Protein AF-A0A1F8MQR6-F1 (afdb_monomer_lite)

Structure (mmCIF, N/CA/C/O backbone):
data_AF-A0A1F8MQR6-F1
#
_entry.id   AF-A0A1F8MQR6-F1
#
loop_
_atom_site.group_PDB
_atom_site.id
_atom_site.type_symbol
_atom_site.label_atom_id
_atom_site.label_alt_id
_atom_site.label_comp_id
_atom_site.label_asym_id
_atom_site.label_entity_id
_atom_site.label_seq_id
_atom_site.pdbx_PDB_ins_code
_atom_site.Cartn_x
_atom_site.Cartn_y
_atom_site.Cartn_z
_atom_site.occupancy
_atom_site.B_iso_or_equiv
_atom_site.auth_seq_id
_atom_site.auth_comp_id
_atom_site.auth_asym_id
_atom_site.auth_atom_id
_atom_site.pdbx_PDB_model_num
ATOM 1 N N . MET A 1 1 ? -6.340 25.347 10.592 1.00 54.97 1 MET A N 1
ATOM 2 C CA . MET A 1 1 ? -7.141 24.753 9.499 1.00 54.97 1 MET A CA 1
ATOM 3 C C . MET A 1 1 ? -8.591 25.153 9.720 1.00 54.97 1 MET A C 1
ATOM 5 O O . MET A 1 1 ? -9.017 25.126 10.867 1.00 54.97 1 MET A 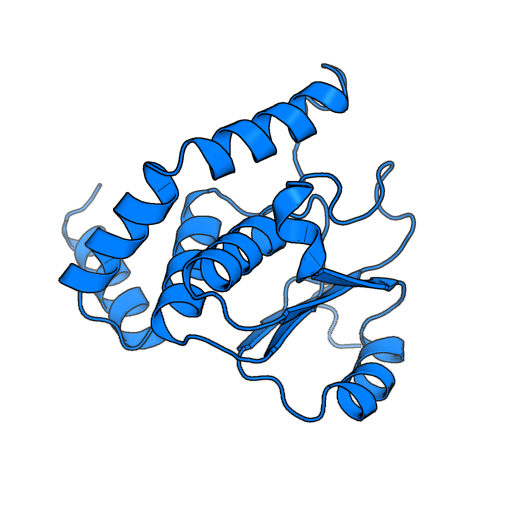O 1
ATOM 9 N N . ASP A 1 2 ? -9.314 25.590 8.688 1.00 74.88 2 ASP A N 1
ATOM 10 C CA . ASP A 1 2 ? -10.740 25.936 8.809 1.00 74.88 2 ASP A CA 1
ATOM 11 C C . ASP A 1 2 ? -11.541 24.706 9.277 1.00 74.88 2 ASP A C 1
ATOM 13 O O . ASP A 1 2 ? -11.454 23.631 8.679 1.00 74.88 2 ASP A O 1
ATOM 17 N N . ASN A 1 3 ? -12.323 24.865 10.347 1.00 75.69 3 ASN A N 1
ATOM 18 C CA . ASN A 1 3 ? -13.154 23.811 10.932 1.00 75.69 3 ASN A CA 1
ATOM 19 C C . ASN A 1 3 ? -14.158 23.237 9.906 1.00 75.69 3 ASN A C 1
ATOM 21 O O . ASN A 1 3 ? -14.515 22.059 9.955 1.00 75.69 3 ASN A O 1
ATOM 25 N N . ARG A 1 4 ? -14.572 24.035 8.908 1.00 75.12 4 ARG A N 1
ATOM 26 C CA . ARG A 1 4 ? -15.433 23.566 7.810 1.00 75.12 4 ARG A CA 1
ATOM 27 C C . ARG A 1 4 ? -14.714 22.596 6.878 1.00 75.12 4 ARG A C 1
ATOM 29 O O . ARG A 1 4 ? -15.287 21.564 6.534 1.00 75.12 4 ARG A O 1
ATOM 36 N N . LEU A 1 5 ? -13.467 22.896 6.508 1.00 75.88 5 LEU A N 1
ATOM 37 C CA . LEU A 1 5 ? -12.651 22.025 5.656 1.00 75.88 5 LEU A CA 1
ATOM 38 C C . LEU A 1 5 ? -12.354 20.696 6.351 1.00 75.88 5 LEU A C 1
ATOM 40 O O . LEU A 1 5 ? -12.473 19.642 5.733 1.00 75.88 5 LEU A O 1
ATOM 44 N N . GLN A 1 6 ? -12.042 20.735 7.648 1.00 74.44 6 GLN A N 1
ATOM 45 C CA . GLN A 1 6 ? -11.808 19.521 8.428 1.00 74.44 6 GLN A CA 1
ATOM 46 C C . GLN A 1 6 ? -13.061 18.636 8.484 1.00 74.44 6 GLN A C 1
ATOM 48 O O . GLN A 1 6 ? -12.982 17.435 8.240 1.00 74.44 6 GLN A O 1
ATOM 53 N N . LYS A 1 7 ? -14.235 19.230 8.726 1.00 80.81 7 LYS A N 1
ATOM 54 C CA . LYS A 1 7 ? -15.506 18.496 8.743 1.00 80.81 7 LYS A CA 1
ATOM 55 C C . LYS A 1 7 ? -15.850 17.893 7.376 1.00 80.81 7 LYS A C 1
ATOM 57 O O . LYS A 1 7 ? -16.310 16.754 7.318 1.00 80.81 7 LYS A O 1
ATOM 62 N N . ALA A 1 8 ? -15.610 18.630 6.290 1.00 83.81 8 ALA A N 1
ATOM 63 C CA . ALA A 1 8 ? -15.829 18.148 4.928 1.00 83.81 8 ALA A CA 1
ATOM 64 C C . ALA A 1 8 ? -14.892 16.982 4.569 1.00 83.81 8 ALA A C 1
ATOM 66 O O . ALA A 1 8 ? -15.353 15.974 4.037 1.00 83.81 8 ALA A O 1
ATOM 67 N N . ALA A 1 9 ? -13.607 17.077 4.925 1.00 79.50 9 ALA A N 1
ATOM 68 C CA . ALA A 1 9 ? -12.633 16.010 4.706 1.00 79.50 9 ALA A CA 1
ATOM 69 C C . ALA A 1 9 ? -13.011 14.728 5.464 1.00 79.50 9 ALA A C 1
ATOM 71 O O . ALA A 1 9 ? -13.048 13.650 4.872 1.00 79.50 9 ALA A O 1
ATOM 72 N N . THR A 1 10 ? -13.380 14.841 6.745 1.00 81.44 10 THR A N 1
ATOM 73 C CA . THR A 1 10 ? -13.841 13.687 7.530 1.00 81.44 10 THR A CA 1
ATOM 74 C C . THR A 1 10 ? -15.080 13.048 6.910 1.00 81.44 10 THR A C 1
ATOM 76 O O . THR A 1 10 ? -15.133 11.826 6.788 1.00 81.44 10 THR A O 1
ATOM 79 N N . ALA A 1 11 ? -16.062 13.846 6.479 1.00 84.38 11 ALA A N 1
ATOM 80 C CA . ALA A 1 11 ? -17.275 13.332 5.843 1.00 84.38 11 ALA A CA 1
ATOM 81 C C . ALA A 1 11 ? -16.977 12.602 4.521 1.00 84.38 11 ALA A C 1
ATOM 83 O O . ALA A 1 11 ? -17.545 11.541 4.261 1.00 84.38 11 ALA A O 1
ATOM 84 N N . TYR A 1 12 ? -16.053 13.131 3.716 1.00 85.81 12 TYR A N 1
ATOM 85 C CA . TYR A 1 12 ? -15.617 12.492 2.478 1.00 85.81 12 TYR A CA 1
ATOM 86 C C . TYR A 1 12 ? -14.957 11.132 2.737 1.00 85.81 12 TYR A C 1
ATOM 88 O O . TYR A 1 12 ? -15.366 10.136 2.146 1.00 85.81 12 TYR A O 1
ATOM 96 N N . ILE A 1 13 ? -14.004 11.063 3.673 1.00 83.44 13 ILE A N 1
ATOM 97 C CA . ILE A 1 13 ? -13.309 9.810 4.012 1.00 83.44 13 ILE A CA 1
ATOM 98 C C . ILE A 1 13 ? -14.284 8.794 4.626 1.00 83.44 13 ILE A C 1
ATOM 100 O O . ILE A 1 13 ? -14.232 7.619 4.282 1.00 83.44 13 ILE A O 1
ATOM 104 N N . THR A 1 14 ? -15.216 9.246 5.472 1.00 85.69 14 THR A N 1
ATOM 105 C CA . THR A 1 14 ? -16.296 8.417 6.051 1.00 85.69 14 THR A CA 1
ATOM 106 C C . THR A 1 14 ? -17.108 7.742 4.948 1.00 85.69 14 THR A C 1
ATOM 108 O O . THR A 1 14 ? -17.316 6.530 4.981 1.00 85.69 14 THR A O 1
ATOM 111 N N . SER A 1 15 ? -17.526 8.519 3.944 1.00 88.19 15 SER A N 1
ATOM 112 C CA . SER A 1 15 ? -18.274 8.015 2.790 1.00 88.19 15 SER A CA 1
ATOM 113 C C . SER A 1 15 ? -17.446 7.031 1.957 1.00 88.19 15 SER A C 1
ATOM 115 O O . SER A 1 15 ? -17.899 5.923 1.670 1.00 88.19 15 SER A O 1
ATOM 117 N N . LEU A 1 16 ? -16.210 7.411 1.623 1.00 87.06 16 LEU A N 1
ATOM 118 C CA . LEU A 1 16 ? -15.319 6.637 0.760 1.00 87.06 16 LEU A CA 1
ATOM 119 C C . LEU A 1 16 ? -14.918 5.295 1.385 1.00 87.06 16 LEU A C 1
ATOM 121 O O . LEU A 1 16 ? -15.005 4.259 0.735 1.00 87.06 16 LEU A O 1
ATOM 125 N N . ALA A 1 17 ? -14.500 5.311 2.651 1.00 86.81 17 ALA A N 1
ATOM 126 C CA . ALA A 1 17 ? -14.053 4.122 3.370 1.00 86.81 17 ALA A CA 1
ATOM 127 C C . ALA A 1 17 ? -15.212 3.315 3.973 1.00 86.81 17 ALA A C 1
ATOM 129 O O . ALA A 1 17 ? -14.970 2.243 4.516 1.00 86.81 17 ALA A O 1
ATOM 130 N N . ARG A 1 18 ? -16.454 3.827 3.934 1.00 90.25 18 ARG A N 1
ATOM 131 C CA . ARG A 1 18 ? -17.606 3.270 4.671 1.00 90.25 18 ARG A CA 1
ATOM 132 C C . ARG A 1 18 ? -17.287 3.058 6.162 1.00 90.25 18 ARG A C 1
ATOM 134 O O . ARG A 1 18 ? -17.657 2.044 6.756 1.00 90.25 18 ARG A O 1
ATOM 141 N N . ALA A 1 19 ? -16.582 4.019 6.756 1.00 91.25 19 ALA A N 1
ATOM 142 C CA . ALA A 1 19 ? -16.097 3.994 8.136 1.00 91.25 19 ALA A CA 1
ATOM 143 C C . ALA A 1 19 ? -16.730 5.120 8.953 1.00 91.25 19 ALA A C 1
ATOM 145 O O . ALA A 1 19 ? -17.056 6.169 8.409 1.00 91.25 19 ALA A O 1
ATOM 146 N N . THR A 1 20 ? -16.870 4.940 10.263 1.00 93.44 20 THR A N 1
ATOM 147 C CA . THR A 1 20 ? -17.260 6.035 11.160 1.00 93.44 20 THR A CA 1
ATOM 148 C C . THR A 1 20 ? -16.102 7.011 11.390 1.00 93.44 20 THR A C 1
ATOM 150 O O . THR A 1 20 ? -14.934 6.669 11.219 1.00 93.44 20 THR A O 1
ATOM 153 N N . ALA A 1 21 ? -16.406 8.230 11.844 1.00 90.50 21 ALA A N 1
ATOM 154 C CA . ALA A 1 21 ? -15.371 9.201 12.208 1.00 90.50 21 ALA A CA 1
ATOM 155 C C . ALA A 1 21 ? -14.456 8.700 13.343 1.00 90.50 21 ALA A C 1
ATOM 157 O O . ALA A 1 21 ? -13.276 9.040 13.357 1.00 90.50 21 ALA A O 1
ATOM 158 N N . VAL A 1 22 ? -14.990 7.887 14.264 1.00 93.56 22 VAL A N 1
ATOM 159 C CA . VAL A 1 22 ? -14.212 7.267 15.348 1.00 93.56 22 VAL A CA 1
ATOM 160 C C . VAL A 1 22 ? -13.225 6.257 14.768 1.00 93.56 22 VAL A C 1
ATOM 162 O O . VAL A 1 22 ? -12.031 6.396 15.001 1.00 93.56 22 VAL A O 1
ATOM 165 N N . GLU A 1 23 ? -13.692 5.338 13.918 1.00 94.44 23 GLU A N 1
ATOM 166 C CA . GLU A 1 23 ? -12.822 4.364 13.236 1.00 94.44 23 GLU A CA 1
ATOM 167 C C . GLU A 1 23 ? -11.728 5.055 12.410 1.00 94.44 23 GLU A C 1
ATOM 169 O O . GLU A 1 23 ? -10.574 4.647 12.438 1.00 94.44 23 GLU A O 1
ATOM 174 N N . ILE A 1 24 ? -12.059 6.144 11.708 1.00 92.38 24 ILE A N 1
ATOM 175 C CA . ILE A 1 24 ? -11.074 6.933 10.953 1.00 92.38 24 ILE A CA 1
ATOM 176 C C . ILE A 1 24 ? -9.991 7.496 11.874 1.00 92.38 24 ILE A C 1
ATOM 178 O O . ILE A 1 24 ? -8.814 7.438 11.527 1.00 92.38 24 ILE A O 1
ATOM 182 N N . GLN A 1 25 ? -10.370 8.056 13.026 1.00 92.56 25 GLN A N 1
ATOM 183 C CA . GLN A 1 25 ? -9.398 8.594 13.977 1.00 92.56 25 GLN A CA 1
ATOM 184 C C . GLN A 1 25 ? -8.537 7.496 14.601 1.00 92.56 25 GLN A C 1
ATOM 186 O O . GLN A 1 25 ? -7.334 7.701 14.759 1.00 92.56 25 GLN A O 1
ATOM 191 N N . GLU A 1 26 ? -9.127 6.341 14.904 1.00 96.50 26 GLU A N 1
ATOM 192 C CA . GLU A 1 26 ? -8.410 5.173 15.414 1.00 96.50 26 GLU A CA 1
ATOM 193 C C . GLU A 1 26 ? -7.394 4.657 14.393 1.00 96.50 26 GLU A C 1
ATOM 195 O O . GLU A 1 26 ? -6.218 4.549 14.723 1.00 96.50 26 GLU A O 1
ATOM 200 N N . TYR A 1 27 ? -7.796 4.426 13.140 1.00 97.06 27 TYR A N 1
ATOM 201 C CA . TYR A 1 27 ? -6.892 3.949 12.087 1.00 97.06 27 TYR A CA 1
ATOM 202 C C . TYR A 1 27 ? -5.819 4.982 11.718 1.00 97.06 27 TYR A C 1
ATOM 204 O O . TYR A 1 27 ? -4.676 4.617 11.448 1.00 97.06 27 TYR A O 1
ATOM 212 N N . ALA A 1 28 ? -6.152 6.277 11.733 1.00 95.06 28 ALA A N 1
ATOM 213 C CA . ALA A 1 28 ? -5.168 7.336 11.521 1.00 95.06 28 ALA A CA 1
ATOM 214 C C . ALA A 1 28 ? -4.119 7.371 12.643 1.00 95.06 28 ALA A C 1
ATOM 216 O O . ALA A 1 28 ? -2.932 7.538 12.371 1.00 95.06 28 ALA A O 1
ATOM 217 N N . ALA A 1 29 ? -4.538 7.205 13.902 1.00 96.44 29 ALA A N 1
ATOM 218 C CA . ALA A 1 29 ? -3.611 7.088 15.024 1.00 96.44 29 ALA A CA 1
ATOM 219 C C . ALA A 1 29 ? -2.792 5.788 14.948 1.00 96.44 29 ALA A C 1
ATOM 221 O O . ALA A 1 29 ? -1.587 5.826 15.174 1.00 96.44 29 ALA A O 1
ATOM 222 N N . GLU A 1 30 ? -3.421 4.671 14.564 1.00 97.75 30 GLU A N 1
ATOM 223 C CA . GLU A 1 30 ? -2.793 3.352 14.407 1.00 97.75 30 GLU 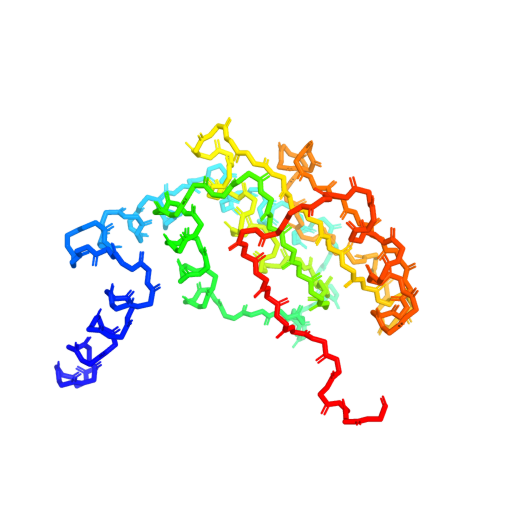A CA 1
ATOM 224 C C . GLU A 1 30 ? -1.596 3.416 13.454 1.00 97.75 30 GLU A C 1
ATOM 226 O O . GLU A 1 30 ? -0.509 2.980 13.824 1.00 97.75 30 GLU A O 1
ATOM 231 N N . VAL A 1 31 ? -1.755 4.009 12.263 1.00 96.88 31 VAL A N 1
ATOM 232 C CA . VAL A 1 31 ? -0.645 4.133 11.306 1.00 96.88 31 VAL A CA 1
ATOM 233 C C . VAL A 1 31 ? 0.386 5.174 11.736 1.00 96.88 31 VAL A C 1
ATOM 235 O O . VAL A 1 31 ? 1.576 4.880 11.670 1.00 96.88 31 VAL A O 1
ATOM 238 N N . ARG A 1 32 ? -0.046 6.338 12.242 1.00 95.06 32 ARG A N 1
ATOM 239 C CA . ARG A 1 32 ? 0.843 7.423 12.697 1.00 95.06 32 ARG A CA 1
ATOM 240 C C . ARG A 1 32 ? 1.768 6.985 13.832 1.00 95.06 32 ARG A C 1
ATOM 242 O O . ARG A 1 32 ? 2.921 7.403 13.904 1.00 95.06 32 ARG A O 1
ATOM 249 N N . ASP A 1 33 ? 1.251 6.170 14.745 1.00 97.00 33 ASP A N 1
ATOM 250 C CA . ASP A 1 33 ? 1.979 5.746 15.939 1.00 97.00 33 ASP A CA 1
ATOM 251 C C . ASP A 1 33 ? 2.722 4.407 15.709 1.00 97.00 33 ASP A C 1
ATOM 253 O O . ASP A 1 33 ? 3.438 3.920 16.593 1.00 97.00 33 ASP A O 1
ATOM 257 N N . ASN A 1 34 ? 2.624 3.823 14.504 1.00 97.69 34 ASN A N 1
ATOM 258 C CA . ASN A 1 34 ? 3.296 2.581 14.125 1.00 97.69 34 ASN A CA 1
ATOM 259 C C . ASN A 1 34 ? 4.798 2.798 13.887 1.00 97.69 34 ASN A C 1
ATOM 261 O O . ASN A 1 34 ? 5.269 2.993 12.763 1.00 97.69 34 ASN A O 1
ATOM 265 N N . ARG A 1 35 ? 5.579 2.704 14.967 1.00 97.12 35 ARG A N 1
ATOM 266 C CA . ARG A 1 35 ? 7.042 2.866 14.918 1.00 97.12 35 ARG A CA 1
ATOM 267 C C . ARG A 1 35 ? 7.717 1.899 13.954 1.00 97.12 35 ARG A C 1
ATOM 269 O O . ARG A 1 35 ? 8.531 2.332 13.156 1.00 97.12 35 ARG A O 1
ATOM 276 N N . LYS A 1 36 ? 7.332 0.617 13.959 1.00 97.94 36 LYS A N 1
ATOM 277 C CA . LYS A 1 36 ? 7.920 -0.398 13.065 1.00 97.94 36 LYS A CA 1
ATOM 278 C C . LYS A 1 36 ? 7.775 0.000 11.594 1.00 97.94 36 LYS A C 1
ATOM 280 O O . LYS A 1 36 ? 8.709 -0.171 10.814 1.00 97.94 36 LYS A O 1
ATOM 285 N N . PHE A 1 37 ? 6.611 0.532 11.228 1.00 97.38 37 PHE A N 1
ATOM 286 C CA . PHE A 1 37 ? 6.350 1.012 9.879 1.00 97.38 37 PHE A CA 1
ATOM 287 C C . PHE A 1 37 ? 7.219 2.222 9.532 1.00 97.38 37 PHE A C 1
ATOM 289 O O . PHE A 1 37 ? 7.944 2.189 8.538 1.00 97.38 37 PHE A O 1
ATOM 296 N N . HIS A 1 38 ? 7.199 3.261 10.369 1.00 94.88 38 HIS A N 1
ATOM 297 C CA . HIS A 1 38 ? 7.967 4.480 10.123 1.00 94.88 38 HIS A CA 1
ATOM 298 C C . HIS A 1 38 ? 9.482 4.245 10.130 1.00 94.88 38 HIS A C 1
ATOM 300 O O . HIS A 1 38 ? 10.171 4.751 9.245 1.00 94.88 38 HIS A O 1
ATOM 306 N N . ASP A 1 39 ? 9.990 3.431 11.054 1.00 95.12 39 ASP A N 1
ATOM 307 C CA . ASP A 1 39 ? 11.400 3.050 11.127 1.00 95.12 39 ASP A CA 1
ATOM 308 C C . ASP A 1 39 ? 11.819 2.287 9.865 1.00 95.12 39 ASP A C 1
ATOM 310 O O . ASP A 1 39 ? 12.853 2.599 9.280 1.00 95.12 39 ASP A O 1
ATOM 314 N N . GLY A 1 40 ? 10.982 1.365 9.371 1.00 95.31 40 GLY A N 1
ATOM 315 C CA . GLY A 1 40 ? 11.240 0.649 8.119 1.00 95.31 40 GLY A CA 1
ATOM 316 C C . GLY A 1 40 ? 11.300 1.573 6.897 1.00 95.31 40 GLY A C 1
ATOM 317 O O . GLY A 1 40 ? 12.168 1.412 6.039 1.00 95.31 40 GLY A O 1
ATOM 318 N N . ILE A 1 41 ? 10.420 2.578 6.823 1.00 92.38 41 ILE A N 1
ATOM 319 C CA . ILE A 1 41 ? 10.457 3.596 5.760 1.00 92.38 41 ILE A CA 1
ATOM 320 C C . ILE A 1 41 ? 11.730 4.447 5.859 1.00 92.38 41 ILE A C 1
ATOM 322 O O . ILE A 1 41 ? 12.385 4.699 4.845 1.00 92.38 41 ILE A O 1
ATOM 326 N N . ILE A 1 42 ? 12.091 4.886 7.068 1.00 91.31 42 ILE A N 1
ATOM 327 C CA . ILE A 1 42 ? 13.292 5.691 7.327 1.00 91.31 42 ILE A CA 1
ATOM 328 C C . ILE A 1 42 ? 14.555 4.901 6.979 1.00 91.31 42 ILE A C 1
ATOM 330 O O . ILE A 1 42 ? 15.428 5.431 6.297 1.00 91.31 42 ILE A O 1
ATOM 334 N N . GLU A 1 43 ? 14.634 3.629 7.365 1.00 92.62 43 GLU A N 1
ATOM 335 C CA . GLU A 1 43 ? 15.752 2.745 7.035 1.00 92.62 43 GLU A CA 1
ATOM 336 C C . GLU A 1 43 ? 15.931 2.629 5.516 1.00 92.62 43 GLU A C 1
ATOM 338 O O . GLU A 1 43 ? 17.031 2.833 4.992 1.00 92.62 43 GLU A O 1
ATOM 343 N N . LYS A 1 44 ? 14.841 2.377 4.776 1.00 91.12 44 LYS A N 1
ATOM 344 C CA . LYS A 1 44 ? 14.888 2.316 3.309 1.00 91.12 44 LYS A CA 1
ATOM 345 C C . LYS A 1 44 ? 15.317 3.635 2.696 1.00 91.12 44 LYS A C 1
ATOM 347 O O . LYS A 1 44 ? 16.175 3.636 1.813 1.00 91.12 44 LYS A O 1
ATOM 352 N N . ARG A 1 45 ? 14.783 4.748 3.188 1.00 87.12 45 ARG A N 1
ATOM 353 C CA . ARG A 1 45 ? 15.168 6.095 2.765 1.00 87.12 45 ARG A CA 1
ATOM 354 C C . ARG A 1 45 ? 16.666 6.341 2.955 1.00 87.12 45 ARG A C 1
ATOM 356 O O . ARG A 1 45 ? 17.346 6.757 2.018 1.00 87.12 45 ARG A O 1
ATOM 363 N N . ASP A 1 46 ? 17.181 6.054 4.142 1.00 86.75 46 ASP A N 1
ATOM 364 C CA . ASP A 1 46 ? 18.559 6.360 4.520 1.00 86.75 46 ASP A CA 1
ATOM 365 C C . ASP A 1 46 ? 19.561 5.429 3.809 1.00 86.75 46 ASP A C 1
ATOM 367 O O . ASP A 1 46 ? 20.654 5.867 3.439 1.00 86.75 46 ASP A O 1
ATOM 371 N N . SER A 1 47 ? 19.157 4.188 3.500 1.00 84.62 47 SER A N 1
ATOM 372 C CA . SER A 1 47 ? 19.953 3.228 2.717 1.00 84.62 47 SER A CA 1
ATOM 373 C C . SER A 1 47 ? 20.281 3.699 1.291 1.00 84.62 47 SER A C 1
ATOM 375 O O . SER A 1 47 ? 21.253 3.236 0.696 1.00 84.62 47 SER A O 1
ATOM 377 N N . GLN A 1 48 ? 19.514 4.650 0.741 1.00 74.06 48 GLN A N 1
ATOM 378 C CA . GLN A 1 48 ? 19.746 5.216 -0.596 1.00 74.06 48 GLN A CA 1
ATOM 379 C C . GLN A 1 48 ? 20.748 6.389 -0.607 1.00 74.06 48 GLN A C 1
ATOM 381 O O . GLN A 1 48 ? 21.118 6.885 -1.675 1.00 74.06 48 GLN A O 1
ATOM 386 N N . GLY A 1 49 ? 21.234 6.810 0.568 1.00 62.53 49 GLY A N 1
ATOM 387 C CA . GLY A 1 49 ? 22.214 7.882 0.743 1.00 62.53 49 GLY A CA 1
ATOM 388 C C . GLY A 1 49 ? 21.648 9.299 0.555 1.00 62.53 49 GLY A C 1
ATOM 389 O O . GLY A 1 49 ? 20.658 9.526 -0.130 1.00 62.53 49 GLY A O 1
ATOM 390 N N . ARG A 1 50 ? 22.331 10.311 1.117 1.00 54.31 50 ARG A N 1
ATOM 391 C CA . ARG A 1 50 ? 21.918 11.742 1.120 1.00 54.31 50 ARG A CA 1
ATOM 392 C C . ARG A 1 50 ? 21.744 12.397 -0.268 1.00 54.31 50 ARG A C 1
ATOM 394 O O . ARG A 1 50 ? 21.378 13.570 -0.347 1.00 54.31 50 ARG A O 1
ATOM 401 N N . ARG A 1 51 ? 22.017 11.684 -1.367 1.00 48.69 51 ARG A N 1
ATOM 402 C CA . ARG A 1 51 ? 21.965 12.199 -2.750 1.00 48.69 51 ARG A CA 1
ATOM 403 C C . ARG A 1 51 ? 20.561 12.208 -3.373 1.00 48.69 51 ARG A C 1
ATOM 405 O O . ARG A 1 51 ? 20.408 12.767 -4.451 1.00 48.69 51 ARG A O 1
ATOM 412 N N . THR A 1 52 ? 19.547 11.659 -2.706 1.00 51.75 52 THR A N 1
ATOM 413 C CA . THR A 1 52 ? 18.133 11.697 -3.137 1.00 51.75 52 THR A CA 1
ATOM 414 C C . THR A 1 52 ? 17.322 12.822 -2.480 1.00 51.75 52 THR A C 1
ATOM 416 O O . THR A 1 52 ? 16.104 12.865 -2.625 1.00 51.75 52 THR A O 1
ATOM 419 N N . SER A 1 53 ? 17.979 13.773 -1.803 1.00 43.56 53 SER A N 1
ATOM 420 C CA . SER A 1 53 ? 17.356 14.864 -1.024 1.00 43.56 53 SER A CA 1
ATOM 421 C C . SER A 1 53 ? 16.549 15.905 -1.834 1.00 43.56 53 SER A C 1
ATOM 423 O O . SER A 1 53 ? 16.300 16.993 -1.331 1.00 43.56 53 SER A O 1
ATOM 425 N N . GLY A 1 54 ? 16.157 15.621 -3.080 1.00 45.12 54 GLY A N 1
ATOM 426 C CA . GLY A 1 54 ? 15.477 16.586 -3.952 1.00 45.12 54 GLY A CA 1
ATOM 427 C C . GLY A 1 54 ? 13.975 16.368 -4.141 1.00 45.12 54 GLY A C 1
ATOM 428 O O . GLY A 1 54 ? 13.228 17.337 -4.203 1.00 45.12 54 GLY A O 1
ATOM 429 N N . CYS A 1 55 ? 13.510 15.123 -4.250 1.00 44.66 55 CYS A N 1
ATOM 430 C CA . CYS A 1 55 ? 12.092 14.812 -4.439 1.00 44.66 55 CYS A CA 1
ATOM 431 C C . CYS A 1 55 ? 11.909 13.296 -4.336 1.00 44.66 55 CYS A C 1
ATOM 433 O O . CYS A 1 55 ? 12.393 12.557 -5.194 1.00 44.66 55 CYS A O 1
ATOM 435 N N . TYR A 1 56 ? 11.238 12.813 -3.291 1.00 56.44 56 TYR A N 1
ATOM 436 C CA . TYR A 1 56 ? 10.696 11.459 -3.330 1.00 56.44 56 TYR A CA 1
ATOM 437 C C . TYR A 1 56 ? 9.460 11.512 -4.227 1.00 56.44 56 TYR A C 1
ATOM 439 O O . TYR A 1 56 ? 8.486 12.171 -3.877 1.00 56.44 56 TYR A O 1
ATOM 447 N N . TYR A 1 57 ? 9.509 10.867 -5.396 1.00 59.16 57 TYR A N 1
ATOM 448 C CA . TYR A 1 57 ? 8.316 10.689 -6.222 1.00 59.16 57 TYR A CA 1
ATOM 449 C C . TYR A 1 57 ? 7.379 9.726 -5.497 1.00 59.16 57 TYR A C 1
ATOM 451 O O . TYR A 1 57 ? 7.674 8.535 -5.360 1.00 59.16 57 TYR A O 1
ATOM 459 N N . GLY A 1 58 ? 6.294 10.262 -4.960 1.00 67.94 58 GLY A N 1
ATOM 460 C CA . GLY A 1 58 ? 5.324 9.518 -4.181 1.00 67.94 58 GLY A CA 1
ATOM 461 C C . GLY A 1 58 ? 4.266 10.443 -3.603 1.00 67.94 58 GLY A C 1
ATOM 462 O O . GLY A 1 58 ? 4.366 11.669 -3.669 1.00 67.94 58 GLY A O 1
ATOM 463 N N . ILE A 1 59 ? 3.241 9.829 -3.036 1.00 81.88 59 ILE A N 1
ATOM 464 C CA . ILE A 1 59 ? 2.133 10.541 -2.414 1.00 81.88 59 ILE A CA 1
ATOM 465 C C . ILE A 1 59 ? 2.545 11.221 -1.101 1.00 81.88 59 ILE A C 1
ATOM 467 O O . ILE A 1 59 ? 3.531 10.845 -0.461 1.00 81.88 59 ILE A O 1
ATOM 471 N N . SER A 1 60 ? 1.756 12.208 -0.667 1.00 86.12 60 SER A N 1
ATOM 472 C CA . SER A 1 60 ? 1.909 12.801 0.663 1.00 86.12 60 SER A CA 1
ATOM 473 C C . SER A 1 60 ? 1.571 11.792 1.766 1.00 86.12 60 SER A C 1
ATOM 475 O O . SER A 1 60 ? 0.781 10.869 1.562 1.00 86.12 60 SER A O 1
ATOM 477 N N . GLU A 1 61 ? 2.120 12.007 2.965 1.00 82.81 61 GLU A N 1
ATOM 478 C CA . GLU A 1 61 ? 1.802 11.200 4.155 1.00 82.81 61 GLU A CA 1
ATOM 479 C C . GLU A 1 61 ? 0.289 11.159 4.418 1.00 82.81 61 GLU A C 1
ATOM 481 O O . GLU A 1 61 ? -0.270 10.095 4.662 1.00 82.81 61 GLU A O 1
ATOM 486 N N . THR A 1 62 ? -0.402 12.287 4.241 1.00 87.38 62 THR A N 1
ATOM 487 C CA . THR A 1 62 ? -1.851 12.369 4.450 1.00 87.38 62 THR A CA 1
ATOM 488 C C . THR A 1 62 ? -2.629 11.472 3.489 1.00 87.38 62 THR A C 1
ATOM 490 O O . THR A 1 62 ? -3.578 10.809 3.905 1.00 87.38 62 THR A O 1
ATOM 493 N N . LEU A 1 63 ? -2.234 11.415 2.211 1.00 90.00 63 LEU A N 1
ATOM 494 C CA . LEU A 1 63 ? -2.868 10.509 1.251 1.00 90.00 63 LEU A CA 1
ATOM 495 C C . LEU A 1 63 ? -2.525 9.046 1.568 1.00 90.00 63 LEU A C 1
ATOM 497 O O . LEU A 1 63 ? -3.399 8.188 1.476 1.00 90.00 63 LEU A O 1
ATOM 501 N N . GLY A 1 64 ? -1.298 8.770 2.021 1.00 94.19 64 GLY A N 1
ATOM 502 C CA . GLY A 1 64 ? -0.900 7.448 2.512 1.00 94.19 64 GLY A CA 1
ATOM 503 C C . GLY A 1 64 ? -1.786 6.973 3.661 1.00 94.19 64 GLY A C 1
ATOM 504 O O . GLY A 1 64 ? -2.300 5.857 3.627 1.00 94.19 64 GLY A O 1
ATOM 505 N N . THR A 1 65 ? -2.060 7.850 4.625 1.00 94.44 65 THR A N 1
ATOM 506 C CA . THR A 1 65 ? -2.978 7.575 5.735 1.00 94.44 65 THR A CA 1
ATOM 507 C C . THR A 1 65 ? -4.403 7.287 5.249 1.00 94.44 65 THR A C 1
ATOM 509 O O . THR A 1 65 ? -5.039 6.358 5.743 1.00 94.44 65 THR A O 1
ATOM 512 N N . VAL A 1 66 ? -4.907 7.994 4.230 1.00 94.69 66 VAL A N 1
ATOM 513 C CA . VAL A 1 66 ? -6.220 7.679 3.629 1.00 94.69 66 VAL A CA 1
ATOM 514 C C . VAL A 1 66 ? -6.229 6.287 2.987 1.00 94.69 66 VAL A C 1
ATOM 516 O O . VAL A 1 66 ? -7.170 5.525 3.214 1.00 94.69 66 VAL A O 1
ATOM 519 N N . LEU A 1 67 ? -5.187 5.921 2.235 1.00 96.69 67 LEU A N 1
ATOM 520 C CA . LEU A 1 67 ? -5.070 4.582 1.639 1.00 96.69 67 LEU A CA 1
ATOM 521 C C . LEU A 1 67 ? -5.009 3.485 2.710 1.00 96.69 67 LEU A C 1
ATOM 523 O O . LEU A 1 67 ? -5.676 2.456 2.568 1.00 96.69 67 LEU A O 1
ATOM 527 N N . TYR A 1 68 ? -4.267 3.732 3.795 1.00 98.00 68 TYR A N 1
ATOM 528 C CA . TYR A 1 68 ? -4.230 2.852 4.960 1.00 98.00 68 TYR A CA 1
ATOM 529 C C . TYR A 1 68 ? -5.635 2.652 5.530 1.00 98.00 68 TYR A C 1
ATOM 531 O O . TYR A 1 68 ? -6.087 1.518 5.633 1.00 98.00 68 TYR A O 1
ATOM 539 N N . ILE A 1 69 ? -6.359 3.738 5.826 1.00 97.38 69 ILE A N 1
ATOM 540 C CA . ILE A 1 69 ? -7.717 3.708 6.395 1.00 97.38 69 ILE A CA 1
ATOM 541 C C . ILE A 1 69 ? -8.674 2.888 5.525 1.00 97.38 69 ILE A C 1
ATOM 543 O O . ILE A 1 69 ? -9.402 2.040 6.045 1.00 97.38 69 ILE A O 1
ATOM 547 N N . ILE A 1 70 ? -8.670 3.118 4.208 1.00 96.88 70 ILE A N 1
ATOM 548 C CA . ILE A 1 70 ? -9.552 2.401 3.279 1.00 96.88 70 ILE A CA 1
ATOM 549 C C . ILE A 1 70 ? -9.240 0.902 3.323 1.00 96.88 70 ILE A C 1
ATOM 551 O O . ILE A 1 70 ? -10.142 0.096 3.545 1.00 96.88 70 ILE A O 1
ATOM 555 N N . CYS A 1 71 ? -7.973 0.509 3.177 1.00 98.06 71 CYS A N 1
ATOM 556 C CA . CYS A 1 71 ? -7.589 -0.904 3.184 1.00 98.06 71 CYS A CA 1
ATOM 557 C C . CYS A 1 71 ? -7.834 -1.555 4.553 1.00 98.06 71 CYS A C 1
ATOM 559 O O . CYS A 1 71 ? -8.314 -2.687 4.637 1.00 98.06 71 CYS A O 1
ATOM 561 N N . ARG A 1 72 ? -7.561 -0.824 5.636 1.00 98.00 72 ARG A N 1
ATOM 562 C CA . ARG A 1 72 ? -7.754 -1.268 7.016 1.00 98.00 72 ARG A CA 1
ATOM 563 C C . ARG A 1 72 ? -9.223 -1.569 7.304 1.00 98.00 72 ARG A C 1
ATOM 565 O O . ARG A 1 72 ? -9.526 -2.608 7.888 1.00 98.00 72 ARG A O 1
ATOM 572 N N . LYS A 1 73 ? -10.130 -0.708 6.831 1.00 97.56 73 LYS A N 1
ATOM 573 C CA . LYS A 1 73 ? -11.578 -0.878 6.990 1.00 97.56 73 LYS A CA 1
ATOM 574 C C . LYS A 1 73 ? -12.152 -1.962 6.079 1.00 97.56 73 LYS A C 1
ATOM 576 O O . LYS A 1 73 ? -12.931 -2.792 6.543 1.00 97.56 73 LYS A O 1
ATOM 581 N N . GLN A 1 74 ? -11.781 -1.941 4.801 1.00 96.44 74 GLN A N 1
ATOM 582 C CA . GLN A 1 74 ? -12.379 -2.797 3.774 1.00 96.44 74 GLN A CA 1
ATOM 583 C C . GLN A 1 74 ? -11.840 -4.231 3.802 1.00 96.44 74 GLN A C 1
ATOM 585 O O . GLN A 1 74 ? -12.523 -5.132 3.328 1.00 96.44 74 GLN A O 1
ATOM 590 N N . LYS A 1 75 ? -10.651 -4.448 4.383 1.00 97.31 75 LYS A N 1
ATOM 591 C CA . LYS A 1 75 ? -10.000 -5.762 4.527 1.00 97.31 75 LYS A CA 1
ATOM 592 C C . LYS A 1 75 ? -9.966 -6.565 3.214 1.00 97.31 75 LYS A C 1
ATOM 594 O O . LYS A 1 75 ? -10.407 -7.715 3.211 1.00 97.31 75 LYS A O 1
ATOM 599 N N . PRO A 1 76 ? -9.472 -5.968 2.113 1.00 97.50 76 PRO A N 1
ATOM 600 C CA . PRO A 1 76 ? -9.487 -6.623 0.810 1.00 97.50 76 PRO A CA 1
ATOM 601 C C . PRO A 1 76 ? -8.636 -7.901 0.825 1.00 97.50 76 PRO A C 1
ATOM 603 O O . PRO A 1 76 ? -7.598 -7.962 1.488 1.00 97.50 76 PRO A O 1
ATOM 606 N N . ASP A 1 77 ? -9.048 -8.905 0.055 1.00 97.81 77 ASP A N 1
ATOM 607 C CA . ASP A 1 77 ? -8.204 -10.054 -0.285 1.00 97.81 77 ASP A CA 1
ATOM 608 C C . ASP A 1 77 ? -7.177 -9.684 -1.358 1.00 97.81 77 ASP A C 1
ATOM 610 O O . ASP A 1 77 ? -6.066 -10.219 -1.404 1.00 97.81 77 ASP A O 1
ATOM 614 N N . SER A 1 78 ? -7.540 -8.734 -2.211 1.00 97.44 78 SER A N 1
ATOM 615 C CA . SER A 1 78 ? -6.771 -8.334 -3.376 1.00 97.44 78 SER A CA 1
ATOM 616 C C . SER A 1 78 ? -6.875 -6.826 -3.601 1.00 97.44 78 SER A C 1
ATOM 618 O O . SER A 1 78 ? -7.943 -6.271 -3.851 1.00 97.44 78 SER A O 1
ATOM 620 N N . ALA A 1 79 ? -5.738 -6.142 -3.516 1.00 97.94 79 ALA A N 1
ATOM 621 C CA . ALA A 1 79 ? -5.604 -4.753 -3.932 1.00 97.94 79 ALA A CA 1
ATOM 622 C C . ALA A 1 79 ? -4.703 -4.685 -5.166 1.00 97.94 79 ALA A C 1
ATOM 624 O O . ALA A 1 79 ? -3.733 -5.438 -5.272 1.00 97.94 79 ALA A O 1
ATOM 625 N N . MET A 1 80 ? -4.999 -3.776 -6.089 1.00 97.62 80 MET A N 1
ATOM 626 C CA . MET A 1 80 ? -4.143 -3.491 -7.234 1.00 97.62 80 MET A CA 1
ATOM 627 C C . MET A 1 80 ? -3.835 -2.005 -7.330 1.00 97.62 80 MET A C 1
ATOM 629 O O . MET A 1 80 ? -4.698 -1.171 -7.069 1.00 97.62 80 MET A O 1
ATOM 633 N N . GLU A 1 81 ? -2.614 -1.680 -7.742 1.00 96.81 81 GLU A N 1
ATOM 634 C CA . GLU A 1 81 ? -2.224 -0.312 -8.069 1.00 96.81 81 GLU A CA 1
ATOM 635 C C . GLU A 1 81 ? -1.456 -0.232 -9.393 1.00 96.81 81 GLU A C 1
ATOM 637 O O . GLU A 1 81 ? -0.768 -1.176 -9.797 1.00 96.81 81 GLU A O 1
ATOM 642 N N . THR A 1 82 ? -1.544 0.916 -10.059 1.00 94.75 82 THR A N 1
ATOM 643 C CA . THR A 1 82 ? -0.684 1.269 -11.196 1.00 94.75 82 THR A CA 1
ATOM 644 C C . THR A 1 82 ? 0.131 2.504 -10.849 1.00 94.75 82 THR A C 1
ATOM 646 O O . THR A 1 82 ? -0.458 3.476 -10.393 1.00 94.75 82 THR A O 1
ATOM 649 N N . GLY A 1 83 ? 1.437 2.485 -11.124 1.00 92.12 83 GLY A N 1
ATOM 650 C CA . GLY A 1 83 ? 2.357 3.571 -10.772 1.00 92.12 83 GLY A CA 1
ATOM 651 C C . GLY A 1 83 ? 2.838 3.459 -9.325 1.00 92.12 83 GLY A C 1
ATOM 652 O O . GLY A 1 83 ? 2.217 3.955 -8.394 1.00 92.12 83 GLY A O 1
ATOM 653 N N . VAL A 1 84 ? 3.964 2.772 -9.125 1.00 93.19 84 VAL A N 1
ATOM 654 C CA . VAL A 1 84 ? 4.521 2.508 -7.786 1.00 93.19 84 VAL A CA 1
ATOM 655 C C . VAL A 1 84 ? 5.500 3.603 -7.384 1.00 93.19 84 VAL A C 1
ATOM 657 O O . VA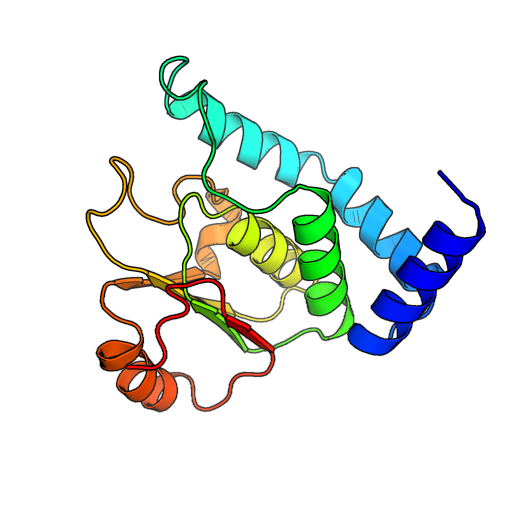L A 1 84 ? 5.544 4.012 -6.221 1.00 93.19 84 VAL A O 1
ATOM 660 N N . ALA A 1 85 ? 6.323 4.061 -8.333 1.00 92.00 85 ALA A N 1
ATOM 661 C CA . ALA A 1 85 ? 7.405 5.005 -8.083 1.00 92.00 85 ALA A CA 1
ATOM 662 C C . ALA A 1 85 ? 8.262 4.552 -6.881 1.00 92.00 85 ALA A C 1
ATOM 664 O O . ALA A 1 85 ? 8.795 3.435 -6.867 1.00 92.00 85 ALA A O 1
ATOM 665 N N . SER A 1 86 ? 8.412 5.388 -5.854 1.00 91.44 86 SER A N 1
ATOM 666 C CA . SER A 1 86 ? 9.156 5.014 -4.648 1.00 91.44 86 SER A CA 1
ATOM 667 C C . SER A 1 86 ? 8.492 3.908 -3.818 1.00 91.44 86 SER A C 1
ATOM 669 O O . SER A 1 86 ? 9.200 3.156 -3.149 1.00 91.44 86 SER A O 1
ATOM 671 N N . GLY A 1 87 ? 7.166 3.760 -3.893 1.00 93.56 87 GLY A N 1
ATOM 672 C CA . GLY A 1 87 ? 6.380 2.790 -3.125 1.00 93.56 87 GLY A CA 1
ATOM 673 C C . GLY A 1 87 ? 5.794 3.321 -1.817 1.00 93.56 87 GLY A C 1
ATOM 674 O O . GLY A 1 87 ? 5.485 2.523 -0.934 1.00 93.56 87 GLY A O 1
ATOM 675 N N . VAL A 1 88 ? 5.653 4.641 -1.640 1.00 93.69 88 VAL A N 1
ATOM 676 C CA . VAL A 1 88 ? 5.020 5.218 -0.434 1.00 93.69 88 VAL A CA 1
ATOM 677 C C . VAL A 1 88 ? 3.548 4.803 -0.319 1.00 93.69 88 VAL A C 1
ATOM 679 O O . VAL A 1 88 ? 3.127 4.383 0.760 1.00 93.69 88 VAL A O 1
ATOM 682 N N . SER A 1 89 ? 2.781 4.868 -1.414 1.00 95.88 89 SER A N 1
ATOM 683 C CA . SER A 1 89 ? 1.398 4.366 -1.498 1.00 95.88 89 SER A CA 1
ATOM 684 C C . SER A 1 89 ? 1.338 2.875 -1.178 1.00 95.88 89 SER A C 1
ATOM 686 O O . SER A 1 89 ? 0.657 2.473 -0.230 1.00 95.88 89 SER A O 1
ATOM 688 N N . SER A 1 90 ? 2.148 2.084 -1.884 1.00 97.81 90 SER A N 1
ATOM 689 C CA . SER A 1 90 ? 2.271 0.637 -1.711 1.00 97.81 90 SER A CA 1
ATOM 690 C C . SER A 1 90 ? 2.559 0.271 -0.260 1.00 97.81 90 SER A C 1
ATOM 692 O O . SER A 1 90 ? 1.949 -0.640 0.287 1.00 97.81 90 SER A O 1
ATOM 694 N N . SER A 1 91 ? 3.455 1.011 0.399 1.00 97.81 91 SER A N 1
ATOM 695 C CA . SER A 1 91 ? 3.832 0.767 1.791 1.00 97.81 91 SER A CA 1
ATOM 696 C C . SER A 1 91 ? 2.662 0.956 2.754 1.00 97.81 91 SER A C 1
ATOM 698 O O . SER A 1 91 ? 2.488 0.135 3.650 1.00 97.81 91 SER A O 1
ATOM 700 N N . HIS A 1 92 ? 1.841 1.995 2.573 1.00 98.31 92 HIS A N 1
ATOM 701 C CA . HIS A 1 92 ? 0.669 2.226 3.426 1.00 98.31 92 HIS A CA 1
ATOM 702 C C . HIS A 1 92 ? -0.421 1.180 3.187 1.00 98.31 92 HIS A C 1
ATOM 704 O O . HIS A 1 92 ? -0.988 0.664 4.150 1.00 98.31 92 HIS A O 1
ATOM 710 N N . ILE A 1 93 ? -0.670 0.817 1.923 1.00 98.56 93 ILE A N 1
ATOM 711 C CA . ILE A 1 93 ? -1.597 -0.268 1.578 1.00 98.56 93 ILE A CA 1
ATOM 712 C C . ILE A 1 93 ? -1.130 -1.567 2.241 1.00 98.56 93 ILE A C 1
ATOM 714 O O . ILE A 1 93 ? -1.875 -2.169 3.009 1.00 98.56 93 ILE A O 1
ATOM 718 N N . LEU A 1 94 ? 0.127 -1.962 2.025 1.00 98.81 94 LEU A N 1
ATOM 719 C CA . LEU A 1 94 ? 0.707 -3.177 2.600 1.00 98.81 94 LEU A CA 1
ATOM 720 C C . LEU A 1 94 ? 0.703 -3.164 4.130 1.00 98.81 94 LEU A C 1
ATOM 722 O O . LEU A 1 94 ? 0.463 -4.203 4.734 1.00 98.81 94 LEU A O 1
ATOM 726 N N . CYS A 1 95 ? 0.936 -2.011 4.762 1.00 98.69 95 CYS A N 1
ATOM 727 C CA . CYS A 1 95 ? 0.853 -1.873 6.213 1.00 98.69 95 CYS A CA 1
ATOM 728 C C . CYS A 1 95 ? -0.559 -2.203 6.715 1.00 98.69 95 CYS A C 1
ATOM 730 O O . CYS A 1 95 ? -0.703 -2.972 7.660 1.00 98.69 95 CYS A O 1
ATOM 732 N N . ALA A 1 96 ? -1.605 -1.705 6.048 1.00 98.69 96 ALA A N 1
ATOM 733 C CA . ALA A 1 96 ? -2.986 -2.026 6.404 1.00 98.69 96 ALA A CA 1
ATOM 734 C C . ALA A 1 96 ? -3.328 -3.507 6.177 1.00 98.69 96 ALA A C 1
ATOM 736 O O . ALA A 1 96 ? -3.993 -4.114 7.015 1.00 98.69 96 ALA A O 1
ATOM 737 N N . LEU A 1 97 ? -2.864 -4.099 5.070 1.00 98.75 97 LEU A N 1
ATOM 738 C CA . LEU A 1 97 ? -3.030 -5.533 4.790 1.00 98.75 97 LEU A CA 1
ATOM 739 C C . LEU A 1 97 ? -2.331 -6.401 5.844 1.00 98.75 97 LEU A C 1
ATOM 741 O O . LEU A 1 97 ? -2.888 -7.393 6.311 1.00 98.75 97 LEU A O 1
ATOM 745 N N . GLU A 1 98 ? -1.133 -5.994 6.260 1.00 98.75 98 GLU A N 1
ATOM 746 C CA . GLU A 1 98 ? -0.382 -6.658 7.319 1.00 98.75 98 GLU A CA 1
ATOM 747 C C . GLU A 1 98 ? -1.105 -6.569 8.663 1.00 98.75 98 GLU A C 1
ATOM 749 O O . GLU A 1 98 ? -1.282 -7.590 9.320 1.00 98.75 98 GLU A O 1
ATOM 754 N N . THR A 1 99 ? -1.602 -5.389 9.048 1.00 98.56 99 THR A N 1
ATOM 755 C CA . THR A 1 99 ? -2.403 -5.220 10.273 1.00 98.56 99 THR A CA 1
ATOM 756 C C . THR A 1 99 ? -3.720 -6.003 10.221 1.00 98.56 99 THR A C 1
ATOM 758 O O . THR A 1 99 ? -4.216 -6.465 11.245 1.00 98.56 99 THR A O 1
ATOM 761 N N . ASN A 1 100 ? -4.300 -6.173 9.034 1.00 98.50 100 ASN A N 1
ATOM 762 C CA . ASN A 1 100 ? -5.476 -7.017 8.830 1.00 98.50 100 ASN A CA 1
ATOM 763 C C . ASN A 1 100 ? -5.161 -8.518 8.827 1.00 98.50 100 ASN A C 1
ATOM 765 O O . ASN A 1 100 ? -6.098 -9.314 8.779 1.00 98.50 100 ASN A O 1
ATOM 769 N N . GLU A 1 101 ? -3.878 -8.891 8.802 1.00 98.44 101 GLU A N 1
ATOM 770 C CA . GLU A 1 101 ? -3.385 -10.251 8.569 1.00 98.44 101 GLU A CA 1
ATOM 771 C C . GLU A 1 101 ? -3.951 -10.882 7.282 1.00 98.44 101 GLU A C 1
ATOM 773 O O . GLU A 1 101 ? -3.991 -12.102 7.119 1.00 98.44 101 GLU A O 1
ATOM 778 N N . ARG A 1 102 ? -4.369 -10.051 6.320 1.00 98.06 102 ARG A N 1
ATOM 779 C CA . ARG A 1 102 ? -5.174 -10.461 5.167 1.00 98.06 102 ARG A CA 1
ATOM 780 C C . ARG A 1 102 ? -4.822 -9.657 3.925 1.00 98.06 102 ARG A C 1
ATOM 782 O O . ARG A 1 102 ? -4.540 -8.467 3.994 1.00 98.06 102 ARG A O 1
ATOM 789 N N . GLY A 1 103 ? -4.896 -10.338 2.790 1.00 98.06 103 GLY A N 1
ATOM 790 C CA . GLY A 1 103 ? -4.813 -9.729 1.475 1.00 98.06 103 GLY A CA 1
ATOM 791 C C . GLY A 1 103 ? -3.408 -9.633 0.895 1.00 98.06 103 GLY A C 1
ATOM 792 O O . GLY A 1 103 ? -2.405 -9.900 1.568 1.00 98.06 103 GLY A O 1
ATOM 793 N N . GLN A 1 104 ? -3.375 -9.290 -0.391 1.00 98.31 104 GLN A N 1
ATOM 794 C CA . GLN A 1 104 ? -2.185 -9.149 -1.230 1.00 98.31 104 GLN A CA 1
ATOM 795 C C . GLN A 1 104 ? -2.281 -7.862 -2.061 1.00 98.31 104 GLN A C 1
ATOM 797 O O . GLN A 1 104 ? -3.374 -7.490 -2.494 1.00 98.31 104 GLN A O 1
ATOM 802 N N . LEU A 1 105 ? -1.145 -7.207 -2.313 1.00 98.62 105 LEU A N 1
ATOM 803 C CA . LEU A 1 105 ? -1.046 -6.055 -3.211 1.00 98.62 105 LEU A CA 1
ATOM 804 C C . LEU A 1 105 ? -0.352 -6.454 -4.514 1.00 98.62 105 LEU A C 1
ATOM 806 O O . LEU A 1 105 ? 0.791 -6.917 -4.501 1.00 98.62 105 LEU A O 1
ATOM 810 N N . TYR A 1 106 ? -1.026 -6.206 -5.631 1.00 98.19 106 TYR A N 1
ATOM 811 C CA . TYR A 1 106 ? -0.514 -6.394 -6.981 1.00 98.19 106 TYR A CA 1
ATOM 812 C C . TYR A 1 106 ? -0.243 -5.040 -7.626 1.00 98.19 106 TYR A C 1
ATOM 814 O O . TYR A 1 106 ? -1.168 -4.298 -7.943 1.00 98.19 106 TYR A O 1
ATOM 822 N N . SER A 1 107 ? 1.019 -4.721 -7.860 1.00 97.31 107 SER A N 1
ATOM 823 C CA . SER A 1 107 ? 1.395 -3.447 -8.458 1.00 97.31 107 SER A CA 1
ATOM 824 C C . SER A 1 107 ? 1.881 -3.625 -9.887 1.00 97.31 107 SER A C 1
ATOM 826 O O . SER A 1 107 ? 2.573 -4.596 -10.206 1.00 97.31 107 SER A O 1
ATOM 828 N N . ILE A 1 108 ? 1.564 -2.655 -10.740 1.00 95.31 108 ILE A N 1
ATOM 829 C CA . ILE A 1 108 ? 2.117 -2.536 -12.087 1.00 95.31 108 ILE A CA 1
ATOM 830 C C . ILE A 1 108 ? 2.909 -1.237 -12.177 1.00 95.31 108 ILE A C 1
ATOM 832 O O . ILE A 1 108 ? 2.391 -0.170 -11.848 1.00 95.31 108 ILE A O 1
ATOM 836 N N . ASP A 1 109 ? 4.151 -1.315 -12.648 1.00 93.12 109 ASP A N 1
ATOM 837 C CA . ASP A 1 109 ? 4.951 -0.118 -12.894 1.00 93.12 109 ASP A CA 1
ATOM 838 C C . ASP A 1 109 ? 5.931 -0.290 -14.057 1.00 93.12 109 ASP A C 1
ATOM 840 O O . ASP A 1 109 ? 6.372 -1.398 -14.384 1.00 93.12 109 ASP A O 1
ATOM 844 N N . MET A 1 110 ? 6.294 0.834 -14.669 1.00 86.69 110 MET A N 1
ATOM 845 C CA . MET A 1 110 ? 7.218 0.871 -15.792 1.00 86.69 110 MET A CA 1
ATOM 846 C C . MET A 1 110 ? 8.673 0.803 -15.315 1.00 86.69 110 MET A C 1
ATOM 848 O O . MET A 1 110 ? 9.106 1.632 -14.510 1.00 86.69 110 MET A O 1
ATOM 852 N N . PRO A 1 111 ? 9.483 -0.138 -15.834 1.00 80.06 111 PRO A N 1
ATOM 853 C CA . PRO A 1 111 ? 10.905 -0.149 -15.535 1.00 80.06 111 PRO A CA 1
ATOM 854 C C . PRO A 1 111 ? 11.605 1.060 -16.178 1.00 80.06 111 PRO A C 1
ATOM 856 O O . PRO A 1 111 ? 11.250 1.505 -17.267 1.00 80.06 111 PRO A O 1
ATOM 859 N N . GLY A 1 112 ? 12.648 1.568 -15.518 1.00 71.25 112 GLY A N 1
ATOM 860 C CA . GLY A 1 112 ? 13.603 2.502 -16.126 1.00 71.25 112 GLY A CA 1
ATOM 861 C C . GLY A 1 112 ? 13.227 3.987 -16.118 1.00 71.25 112 GLY A C 1
ATOM 862 O O . G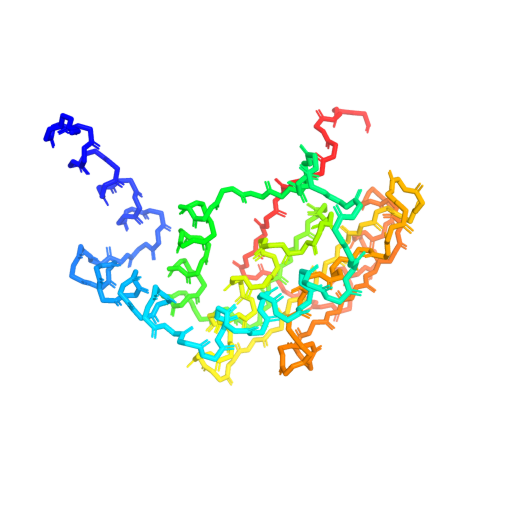LY A 1 112 ? 14.047 4.795 -16.544 1.00 71.25 112 GLY A O 1
ATOM 863 N N . TRP A 1 113 ? 12.055 4.379 -15.606 1.00 70.69 113 TRP A N 1
ATOM 864 C CA . TRP A 1 113 ? 11.687 5.802 -15.462 1.00 70.69 113 TRP A CA 1
ATOM 865 C C . TRP A 1 113 ? 12.330 6.500 -14.254 1.00 70.69 113 TRP A C 1
ATOM 867 O O . TRP A 1 113 ? 12.439 7.723 -14.214 1.00 70.69 113 TRP A O 1
ATOM 877 N N . GLN A 1 114 ? 12.808 5.729 -13.280 1.00 72.19 114 GLN A N 1
ATOM 878 C CA . GLN A 1 114 ? 13.591 6.213 -12.145 1.00 72.19 114 GLN A CA 1
ATOM 879 C C . GLN A 1 114 ? 14.865 5.379 -11.997 1.00 72.19 114 GLN A C 1
ATOM 881 O O . GLN A 1 114 ? 14.943 4.238 -12.448 1.00 72.19 114 GLN A O 1
ATOM 886 N N . LYS A 1 115 ? 15.882 5.963 -11.353 1.00 70.31 115 LYS A N 1
ATOM 887 C CA . LYS A 1 115 ? 17.185 5.313 -11.134 1.00 70.31 115 LYS A CA 1
ATOM 888 C C . LYS A 1 115 ? 17.076 4.055 -10.265 1.00 70.31 115 LYS A C 1
ATOM 890 O O . LYS A 1 115 ? 17.842 3.114 -10.450 1.00 70.31 115 LYS A O 1
ATOM 895 N N . ASN A 1 116 ? 16.151 4.070 -9.311 1.00 74.62 116 ASN A N 1
ATOM 896 C CA . ASN A 1 116 ? 15.912 2.963 -8.396 1.00 74.62 116 ASN A CA 1
ATOM 897 C C . ASN A 1 116 ? 14.803 2.055 -8.928 1.00 74.62 116 ASN A C 1
ATOM 899 O O . ASN A 1 116 ? 13.938 2.492 -9.681 1.00 74.62 116 ASN A O 1
ATOM 903 N N . GLN A 1 117 ? 14.800 0.796 -8.496 1.00 86.12 117 GLN A N 1
ATOM 904 C CA . GLN A 1 117 ? 13.687 -0.108 -8.772 1.00 86.12 117 GLN A CA 1
ATOM 905 C C . GLN A 1 117 ? 12.405 0.412 -8.109 1.00 86.12 117 GLN A C 1
ATOM 907 O O . GLN A 1 117 ? 12.453 0.918 -6.988 1.00 86.12 117 GLN A O 1
ATOM 912 N N . SER A 1 118 ? 11.261 0.255 -8.773 1.00 91.62 118 SER A N 1
ATOM 913 C CA . SER A 1 118 ? 9.956 0.548 -8.182 1.00 91.62 118 SER A CA 1
ATOM 914 C C . SER A 1 118 ? 9.774 -0.125 -6.826 1.00 91.62 118 SER A C 1
ATOM 916 O O . SER A 1 118 ? 10.203 -1.261 -6.626 1.00 91.62 118 SER A O 1
ATOM 918 N N . GLY A 1 119 ? 9.162 0.597 -5.889 1.00 93.06 119 GLY A N 1
ATOM 919 C CA . GLY A 1 119 ? 8.883 0.091 -4.546 1.00 93.06 119 GLY A CA 1
ATOM 920 C C . GLY A 1 119 ? 10.112 -0.020 -3.642 1.00 93.06 119 GLY A C 1
ATOM 921 O O . GLY A 1 119 ? 10.092 -0.755 -2.655 1.00 93.06 119 GLY A O 1
ATOM 922 N N . TRP A 1 120 ? 11.201 0.691 -3.948 1.00 92.19 120 TRP A N 1
ATOM 923 C CA . TRP A 1 120 ? 12.422 0.653 -3.140 1.00 92.19 120 TRP A CA 1
ATOM 924 C C . TRP A 1 120 ? 12.225 1.167 -1.699 1.00 92.19 120 TRP A C 1
ATOM 926 O O . TRP A 1 120 ? 13.005 0.788 -0.824 1.00 92.19 120 TRP A O 1
ATOM 936 N N . MET A 1 121 ? 11.188 1.975 -1.428 1.00 92.06 121 MET A N 1
ATOM 937 C CA . MET A 1 121 ? 10.824 2.409 -0.071 1.00 92.06 121 MET A CA 1
ATOM 938 C C . MET A 1 121 ? 10.014 1.376 0.711 1.00 92.06 121 MET A C 1
ATOM 940 O O . MET A 1 121 ? 9.839 1.566 1.909 1.00 92.06 121 MET A O 1
ATOM 944 N N . ILE A 1 122 ? 9.539 0.293 0.088 1.00 96.25 122 ILE A N 1
ATOM 945 C CA . ILE A 1 122 ? 8.703 -0.694 0.777 1.00 96.25 122 ILE A CA 1
ATOM 946 C C . ILE A 1 122 ? 9.536 -1.413 1.853 1.00 96.25 122 ILE A C 1
ATOM 948 O O . ILE A 1 122 ? 10.549 -2.044 1.512 1.00 96.25 122 ILE A O 1
ATOM 952 N N . PRO A 1 123 ? 9.125 -1.359 3.138 1.00 97.12 123 PRO A N 1
ATOM 953 C CA . PRO A 1 123 ? 9.781 -2.095 4.213 1.00 97.12 123 PRO A CA 1
ATOM 954 C C . PRO A 1 123 ? 9.837 -3.595 3.911 1.00 97.12 123 PRO A C 1
ATOM 956 O O . PRO A 1 123 ? 8.846 -4.184 3.480 1.00 97.12 123 PRO A O 1
ATOM 959 N N . ASP A 1 124 ? 10.977 -4.244 4.160 1.00 97.56 124 ASP A N 1
ATOM 960 C CA . ASP A 1 124 ? 11.175 -5.637 3.723 1.00 97.56 124 ASP A CA 1
ATOM 961 C C . ASP A 1 124 ? 10.185 -6.609 4.367 1.00 97.56 124 ASP A C 1
ATOM 963 O O . ASP A 1 124 ? 9.719 -7.534 3.704 1.00 97.56 124 ASP A O 1
ATOM 967 N N . TYR A 1 125 ? 9.789 -6.361 5.619 1.00 98.12 125 TYR A N 1
ATOM 968 C CA . TYR A 1 125 ? 8.811 -7.202 6.310 1.00 98.12 125 TYR A CA 1
ATOM 969 C C . TYR A 1 125 ? 7.417 -7.165 5.659 1.00 98.12 125 TYR A C 1
ATOM 971 O O . TYR A 1 125 ? 6.644 -8.098 5.848 1.00 98.12 125 TYR A O 1
ATOM 979 N N . LEU A 1 126 ? 7.103 -6.137 4.862 1.00 98.62 126 LEU A N 1
ATOM 980 C CA . LEU A 1 126 ? 5.832 -6.008 4.142 1.00 98.62 126 LEU A CA 1
ATOM 981 C C . LEU A 1 126 ? 5.859 -6.651 2.749 1.00 98.62 126 LEU A C 1
ATOM 983 O O . LEU A 1 126 ? 4.806 -6.966 2.196 1.00 98.62 126 LEU A O 1
ATOM 987 N N . LYS A 1 127 ? 7.046 -6.894 2.176 1.00 98.12 127 LYS A N 1
ATOM 988 C CA . LYS A 1 127 ? 7.183 -7.393 0.795 1.00 98.12 127 LYS A CA 1
ATOM 989 C C . LYS A 1 127 ? 6.608 -8.788 0.577 1.00 98.12 127 LYS A C 1
ATOM 991 O O . LYS A 1 127 ? 6.314 -9.141 -0.556 1.00 98.12 127 LYS A O 1
ATOM 996 N N . HIS A 1 128 ? 6.404 -9.568 1.637 1.00 98.50 128 HIS A N 1
ATOM 997 C CA . HIS A 1 128 ? 5.812 -10.901 1.526 1.00 98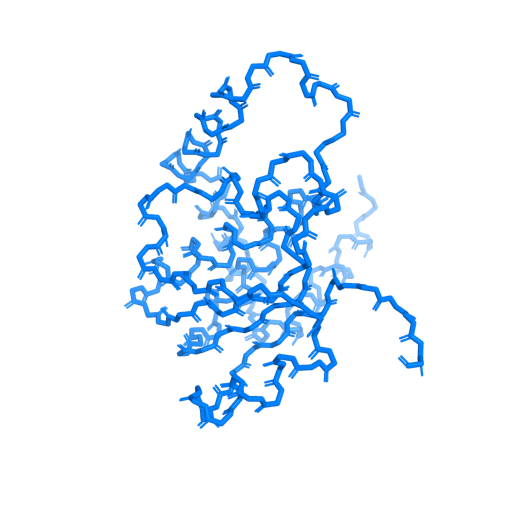.50 128 HIS A CA 1
ATOM 998 C C . HIS A 1 128 ? 4.355 -10.886 1.020 1.00 98.50 128 HIS A C 1
ATOM 1000 O O . HIS A 1 128 ? 3.865 -11.922 0.578 1.00 98.50 128 HIS A O 1
ATOM 1006 N N . ARG A 1 129 ? 3.675 -9.728 1.066 1.00 98.31 129 ARG A N 1
ATOM 1007 C CA . ARG A 1 129 ? 2.326 -9.524 0.505 1.00 98.31 129 ARG A CA 1
ATOM 1008 C C . ARG A 1 129 ? 2.322 -8.777 -0.831 1.00 98.31 129 ARG A C 1
ATOM 1010 O O . ARG A 1 129 ? 1.253 -8.424 -1.325 1.00 98.31 129 ARG A O 1
ATOM 1017 N N . TRP A 1 130 ? 3.496 -8.459 -1.373 1.00 98.56 130 TRP A N 1
ATOM 1018 C CA . TRP A 1 130 ? 3.644 -7.551 -2.504 1.00 98.56 130 TRP A CA 1
ATOM 1019 C C . TRP A 1 130 ? 4.108 -8.272 -3.767 1.00 98.56 130 TRP A C 1
ATOM 1021 O O . TRP A 1 130 ? 5.108 -8.988 -3.758 1.00 98.56 130 TRP A O 1
ATOM 1031 N N . HIS A 1 131 ? 3.412 -8.016 -4.873 1.00 97.56 131 HIS A N 1
ATOM 1032 C CA . HIS A 1 131 ? 3.693 -8.596 -6.182 1.00 97.56 131 HIS A CA 1
ATOM 1033 C C . HIS A 1 131 ? 3.850 -7.480 -7.211 1.00 97.56 131 HIS A C 1
ATOM 1035 O O . HIS A 1 131 ? 2.882 -6.797 -7.531 1.00 97.56 131 HIS A O 1
ATOM 1041 N N . LEU A 1 132 ? 5.053 -7.306 -7.762 1.00 96.50 132 LEU A N 1
ATOM 1042 C CA . LEU A 1 132 ? 5.317 -6.314 -8.806 1.00 96.50 132 LEU A CA 1
ATOM 1043 C C . LEU A 1 132 ? 5.328 -6.970 -10.191 1.00 96.50 132 LEU A C 1
ATOM 1045 O O . LEU A 1 132 ? 6.133 -7.861 -10.459 1.00 96.50 132 LEU A O 1
ATOM 1049 N N . THR A 1 133 ? 4.487 -6.471 -11.093 1.00 95.50 133 THR A N 1
ATOM 1050 C CA . THR A 1 133 ? 4.554 -6.758 -12.529 1.00 95.50 133 THR A CA 1
ATOM 1051 C C . THR A 1 133 ? 5.174 -5.563 -13.244 1.00 95.50 133 THR A C 1
ATOM 1053 O O . THR A 1 133 ? 4.654 -4.453 -13.179 1.00 95.50 133 THR A O 1
ATOM 1056 N N . GLN A 1 134 ? 6.297 -5.779 -13.925 1.00 92.88 134 GLN A N 1
ATOM 1057 C CA . GLN A 1 134 ? 6.959 -4.722 -14.687 1.00 92.88 134 GLN A CA 1
ATOM 1058 C C . GLN A 1 134 ? 6.399 -4.641 -16.107 1.00 92.88 134 GLN A C 1
ATOM 1060 O O . GLN A 1 134 ? 6.303 -5.659 -16.792 1.00 92.88 134 GLN A O 1
ATOM 1065 N N . GLY A 1 135 ? 6.077 -3.430 -16.554 1.00 91.00 135 GLY A N 1
ATOM 1066 C CA . GLY A 1 135 ? 5.607 -3.157 -17.911 1.00 91.00 135 GLY A CA 1
ATOM 1067 C C . GLY A 1 135 ? 4.472 -2.140 -17.948 1.00 91.00 135 GLY A C 1
ATOM 1068 O O . GLY A 1 135 ? 4.065 -1.598 -16.920 1.00 91.00 135 GLY A O 1
ATOM 1069 N N . ARG A 1 136 ? 3.955 -1.871 -19.152 1.00 88.94 136 ARG A N 1
ATOM 1070 C CA . ARG A 1 136 ? 2.842 -0.931 -19.335 1.00 88.94 136 ARG A CA 1
ATOM 1071 C C . ARG A 1 136 ? 1.570 -1.544 -18.763 1.00 88.94 136 ARG A C 1
ATOM 1073 O O . ARG A 1 136 ? 1.295 -2.725 -18.990 1.00 88.94 136 A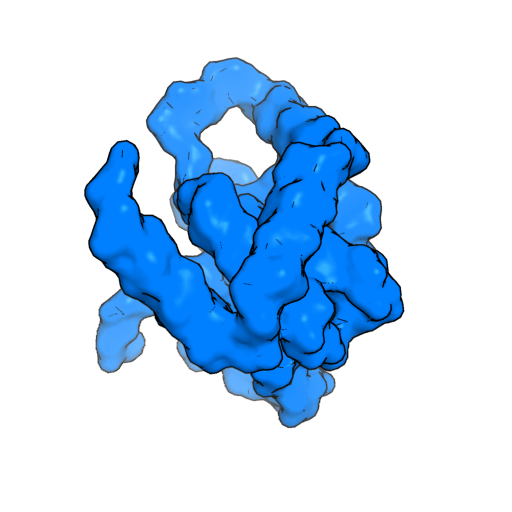RG A O 1
ATOM 1080 N N . SER A 1 137 ? 0.767 -0.756 -18.053 1.00 88.31 137 SER A N 1
ATOM 1081 C CA . SER A 1 137 ? -0.530 -1.210 -17.529 1.00 88.31 137 SER A CA 1
ATOM 1082 C C . SER A 1 137 ? -1.467 -1.656 -18.653 1.00 88.31 137 SER A C 1
ATOM 1084 O O . SER A 1 137 ? -2.103 -2.700 -18.522 1.00 88.31 137 SER A O 1
ATOM 1086 N N . SER A 1 138 ? -1.458 -0.956 -19.792 1.00 88.06 138 SER A N 1
ATOM 1087 C CA . SER A 1 138 ? -2.222 -1.313 -20.997 1.00 88.06 138 SER A CA 1
ATOM 1088 C C . SER A 1 138 ? -1.912 -2.716 -21.539 1.00 88.06 138 SER A C 1
ATOM 1090 O O . SER A 1 138 ? -2.781 -3.359 -22.123 1.00 88.06 138 SER A O 1
ATOM 1092 N N . GLU A 1 139 ? -0.704 -3.230 -21.304 1.00 90.06 139 GLU A N 1
ATOM 1093 C CA . GLU A 1 139 ? -0.257 -4.542 -21.786 1.00 90.06 139 GLU A CA 1
ATOM 1094 C C . GLU A 1 139 ? -0.356 -5.626 -20.703 1.00 90.06 139 GLU A C 1
ATOM 1096 O O . GLU A 1 139 ? -0.714 -6.773 -20.975 1.00 90.06 139 GLU A O 1
ATOM 1101 N N . THR A 1 140 ? -0.032 -5.275 -19.457 1.00 92.06 140 THR A N 1
ATOM 1102 C CA . THR A 1 140 ? 0.193 -6.241 -18.368 1.00 92.06 140 THR A CA 1
ATOM 1103 C C . THR A 1 140 ? -1.020 -6.459 -17.467 1.00 92.06 140 THR A C 1
ATOM 1105 O O . THR A 1 140 ? -1.156 -7.539 -16.884 1.00 92.06 140 THR A O 1
ATOM 1108 N N . MET A 1 141 ? -1.943 -5.495 -17.393 1.00 92.06 141 MET A N 1
ATOM 1109 C CA . MET A 1 141 ? -3.110 -5.571 -16.512 1.00 92.06 141 MET A CA 1
ATOM 1110 C C . MET A 1 141 ? -4.058 -6.701 -16.913 1.00 92.06 141 MET A C 1
ATOM 1112 O O . MET A 1 141 ? -4.417 -7.523 -16.074 1.00 92.06 141 MET A O 1
ATOM 1116 N N . ALA A 1 142 ? -4.420 -6.819 -18.195 1.00 91.75 142 ALA A N 1
ATOM 1117 C CA . ALA A 1 142 ? -5.347 -7.866 -18.631 1.00 91.75 142 ALA A CA 1
ATOM 1118 C C . ALA A 1 142 ? -4.804 -9.297 -18.390 1.00 91.75 142 ALA A C 1
ATOM 1120 O O . ALA A 1 142 ? -5.550 -10.137 -17.878 1.00 91.75 142 ALA A O 1
ATOM 1121 N N . PRO A 1 143 ? -3.523 -9.616 -18.677 1.00 92.00 143 PRO A N 1
ATOM 1122 C CA . PRO A 1 143 ? -2.922 -10.886 -18.267 1.00 92.00 143 PRO A CA 1
ATOM 1123 C C . PRO A 1 143 ? -2.893 -11.112 -16.751 1.00 92.00 143 PRO A C 1
ATOM 1125 O O . PRO A 1 143 ? -3.079 -12.246 -16.308 1.00 92.00 143 PRO A O 1
ATOM 1128 N N . LEU A 1 144 ? -2.654 -10.067 -15.954 1.00 91.56 144 LEU A N 1
ATOM 1129 C CA . LEU A 1 144 ? -2.609 -10.163 -14.495 1.00 91.56 144 LEU A CA 1
ATOM 1130 C C . LEU A 1 144 ? -3.997 -10.435 -13.898 1.00 91.56 144 LEU A C 1
ATOM 1132 O O . LEU A 1 144 ? -4.136 -11.328 -13.064 1.00 91.56 144 LEU A O 1
ATOM 1136 N N . LEU A 1 145 ? -5.039 -9.759 -14.389 1.00 91.62 145 LEU A N 1
ATOM 1137 C CA . LEU A 1 145 ? -6.424 -9.966 -13.947 1.00 91.62 145 LEU A CA 1
ATOM 1138 C C . LEU A 1 145 ? -6.902 -11.407 -14.174 1.00 91.62 145 LEU A C 1
ATOM 1140 O O . LEU A 1 145 ? -7.604 -11.967 -13.334 1.00 91.62 145 LEU A O 1
ATOM 1144 N N . LYS A 1 146 ? -6.441 -12.067 -15.246 1.00 90.88 146 LYS A N 1
ATOM 1145 C CA . LYS A 1 146 ? -6.713 -13.498 -15.482 1.00 90.88 146 LYS A CA 1
ATOM 1146 C C . LYS A 1 146 ? -6.142 -14.415 -14.389 1.00 90.88 146 LYS A C 1
ATOM 1148 O O . LYS A 1 146 ? -6.634 -15.529 -14.231 1.00 90.88 146 LYS A O 1
ATOM 1153 N N . LYS A 1 147 ? -5.111 -13.975 -13.658 1.00 89.38 147 LYS A N 1
ATOM 1154 C CA . LYS A 1 147 ? -4.470 -14.737 -12.572 1.00 89.38 147 LYS A CA 1
ATOM 1155 C C . LYS A 1 147 ? -5.092 -14.440 -11.207 1.00 89.38 147 LYS A C 1
ATOM 1157 O O . LYS A 1 147 ? -5.296 -15.371 -10.435 1.00 89.38 147 LYS A O 1
ATOM 1162 N N . VAL A 1 148 ? -5.382 -13.168 -10.923 1.00 87.12 148 VAL A N 1
ATOM 1163 C CA . VAL A 1 148 ? -5.838 -12.703 -9.597 1.00 87.12 148 VAL A CA 1
ATOM 1164 C C . VAL A 1 148 ? -7.350 -12.917 -9.383 1.00 87.12 148 VAL A C 1
ATOM 1166 O O . VAL A 1 148 ? -7.793 -13.000 -8.244 1.00 87.12 148 VAL A O 1
ATOM 1169 N N . LYS A 1 149 ? -8.116 -13.156 -10.462 1.00 80.06 149 LYS A N 1
ATOM 1170 C CA . LYS A 1 149 ? -9.573 -13.426 -10.514 1.00 80.06 149 LYS A CA 1
ATOM 1171 C C . LYS A 1 149 ? -10.474 -12.266 -10.083 1.00 80.06 149 LYS A C 1
ATOM 1173 O O . LYS A 1 149 ? -11.386 -11.936 -10.832 1.00 80.06 149 LYS A O 1
ATOM 1178 N N . GLU A 1 150 ? -10.227 -11.665 -8.928 1.00 91.75 150 GLU A N 1
ATOM 1179 C CA . GLU A 1 150 ? -11.010 -10.561 -8.366 1.00 91.75 150 GLU A CA 1
ATOM 1180 C C . GLU A 1 150 ? -10.065 -9.479 -7.838 1.00 91.75 150 GLU A C 1
ATOM 1182 O O . GLU A 1 150 ? -8.931 -9.788 -7.487 1.00 91.75 150 GLU A O 1
ATOM 1187 N N . ILE A 1 151 ? -10.505 -8.219 -7.869 1.00 94.88 151 ILE A N 1
ATOM 1188 C CA . ILE A 1 151 ? -9.781 -7.065 -7.329 1.00 94.88 151 ILE A CA 1
ATOM 1189 C C . ILE A 1 151 ? -10.770 -6.259 -6.495 1.00 94.88 151 ILE A C 1
ATOM 1191 O O . ILE A 1 151 ? -11.687 -5.647 -7.044 1.00 94.88 151 ILE A O 1
ATOM 1195 N N . ASP A 1 152 ? -10.570 -6.248 -5.181 1.00 95.50 152 ASP A N 1
ATOM 1196 C CA . ASP A 1 152 ? -11.466 -5.576 -4.234 1.00 95.50 152 ASP A CA 1
ATOM 1197 C C . ASP A 1 152 ? -11.239 -4.059 -4.206 1.00 95.50 152 ASP A C 1
ATOM 1199 O O . ASP A 1 152 ? -12.163 -3.275 -3.979 1.00 95.50 152 ASP A O 1
ATOM 1203 N N . ILE A 1 153 ? -9.986 -3.639 -4.412 1.00 95.62 153 ILE A N 1
ATOM 1204 C CA . ILE A 1 153 ? -9.563 -2.235 -4.438 1.00 95.62 153 ILE A CA 1
ATOM 1205 C C . ILE A 1 153 ? -8.604 -2.017 -5.604 1.00 95.62 153 ILE A C 1
ATOM 1207 O O . ILE A 1 153 ? -7.621 -2.742 -5.745 1.00 95.62 153 ILE A O 1
ATOM 1211 N N . PHE A 1 154 ? -8.849 -0.971 -6.395 1.00 95.44 154 PHE A N 1
ATOM 1212 C CA . PHE A 1 154 ? -7.962 -0.539 -7.472 1.00 95.44 154 PHE A CA 1
ATOM 1213 C C . PHE A 1 154 ? -7.554 0.928 -7.296 1.00 95.44 154 PHE A C 1
ATOM 1215 O O . PHE A 1 154 ? -8.412 1.809 -7.230 1.00 95.44 154 PHE A O 1
ATOM 1222 N N . LEU A 1 155 ? -6.246 1.184 -7.230 1.00 94.50 155 LEU A N 1
ATOM 1223 C CA . LEU A 1 155 ? -5.640 2.513 -7.204 1.00 94.50 155 LEU A CA 1
ATOM 1224 C C . LEU A 1 155 ? -4.986 2.811 -8.558 1.00 94.50 155 LEU A C 1
ATOM 1226 O O . LEU A 1 155 ? -4.001 2.184 -8.939 1.00 94.50 155 LEU A O 1
ATOM 1230 N N . HIS A 1 156 ? -5.503 3.804 -9.269 1.00 92.38 156 HIS A N 1
ATOM 1231 C CA . HIS A 1 156 ? -4.900 4.263 -10.513 1.00 92.38 156 HIS A CA 1
ATOM 1232 C C . HIS A 1 156 ? -4.056 5.520 -10.272 1.00 92.38 156 HIS A C 1
ATOM 1234 O O . HIS A 1 156 ? -4.616 6.586 -10.024 1.00 92.38 156 HIS A O 1
ATOM 1240 N N . ASP A 1 157 ? -2.730 5.386 -10.345 1.00 86.19 157 ASP A N 1
ATOM 1241 C CA . ASP A 1 157 ? -1.754 6.472 -10.142 1.00 86.19 157 ASP A CA 1
ATOM 1242 C C . ASP A 1 157 ? -0.591 6.392 -11.159 1.00 86.19 157 ASP A C 1
ATOM 1244 O O . ASP A 1 157 ? 0.585 6.553 -10.839 1.00 86.19 157 ASP A O 1
ATOM 1248 N N . SER A 1 158 ? -0.914 6.044 -12.411 1.00 82.38 158 SER A N 1
ATOM 1249 C CA . SER A 1 158 ? 0.047 5.996 -13.522 1.00 82.38 158 SER A CA 1
ATOM 1250 C C . SER A 1 158 ? -0.170 7.157 -14.497 1.00 82.38 158 SER A C 1
ATOM 1252 O O . SER A 1 158 ? -0.819 8.142 -14.161 1.00 82.38 158 SER A O 1
ATOM 1254 N N . ASP A 1 159 ? 0.354 7.045 -15.721 1.00 80.50 159 ASP A N 1
ATOM 1255 C CA . ASP A 1 159 ? 0.084 8.020 -16.779 1.00 80.50 159 ASP A CA 1
ATOM 1256 C C . ASP A 1 159 ? -1.430 8.216 -16.982 1.00 80.50 159 ASP A C 1
ATOM 1258 O O . ASP A 1 159 ? -2.187 7.245 -17.027 1.00 80.50 159 ASP A O 1
ATOM 1262 N N . HIS A 1 160 ? -1.846 9.478 -17.087 1.00 78.31 160 HIS A N 1
ATOM 1263 C CA . HIS A 1 160 ? -3.236 9.898 -17.285 1.00 78.31 160 HIS A CA 1
ATOM 1264 C C . HIS A 1 160 ? -3.551 10.122 -18.770 1.00 78.31 160 HIS A C 1
ATOM 1266 O O . HIS A 1 160 ? -4.430 10.916 -19.118 1.00 78.31 160 HIS A O 1
ATOM 1272 N N . SER A 1 161 ? -2.799 9.464 -19.654 1.00 75.12 161 SER A N 1
ATOM 1273 C CA . SER A 1 161 ? -3.104 9.438 -21.075 1.00 75.12 161 SER A CA 1
ATOM 1274 C C . SER A 1 161 ? -4.412 8.683 -21.314 1.00 75.12 161 SER A C 1
ATOM 1276 O O . SER A 1 161 ? -4.735 7.695 -20.657 1.00 75.12 161 SER A O 1
ATOM 1278 N N . TYR A 1 162 ? -5.198 9.204 -22.253 1.00 64.69 162 TYR A N 1
ATOM 1279 C CA . TYR A 1 162 ? -6.460 8.608 -22.694 1.00 64.69 162 TYR A CA 1
ATOM 1280 C C . TYR A 1 162 ? -6.269 7.697 -23.921 1.00 64.69 162 TYR A C 1
ATOM 1282 O O . TYR A 1 162 ? -7.259 7.263 -24.510 1.00 64.69 162 TYR A O 1
ATOM 1290 N N . GLU A 1 163 ? -5.015 7.460 -24.324 1.00 51.59 163 GLU A N 1
ATOM 1291 C CA . GLU A 1 163 ? -4.613 6.684 -25.507 1.00 51.59 163 GLU A CA 1
ATOM 1292 C C . GLU A 1 163 ? -4.188 5.253 -25.157 1.00 51.59 163 GLU A C 1
ATOM 1294 O O . GLU A 1 163 ? -3.493 5.058 -24.132 1.00 51.59 163 GLU A O 1
#

pLDDT: mean 88.49, std 12.45, range [43.56, 98.81]

Sequence (163 aa):
MDNRLQKAATAYITSLARATAVEIQEYAAEVRDNRKFHDGIIEKRDSQGRRTSGCYYGISETLGTVLYIICRKQKPDSAMETGVASGVSSSHILCALETNERGQLYSIDMPGWQKNQSGWMIPDYLKHRWHLTQGRSSETMAPLLKKVKEIDIFLHDSDHSYE

Secondary structure (DSSP, 8-state):
--HHHHHHHHHHHHHHHT--HHHHHHHHHHHHT-HHHHHHHHHHHHHT-GGGTT---S--HHHHHHHHHHHHHH--SEEEEE--TTSHHHHHHHHHHHHTT--EEEEEE-TTSSSSPTTTTS-GGGGGGEEEEES-HHHHHHHHHHHH---SEEEE-S-----

Foldseek 3Di:
DPPVVVVVVLVVLCVQLVHDSVLLVVLLCVVVVPPVLVVLLVVLVPVVPPPVVPDQPDDDPVVLSSLLSSCLRLVDQEAEEEDQRCNSNVQSNLVSNVVSVHHAYEYEYEPDPDPDDGNSSRRPVSCVRYHYDYDDCVPVVVVVCVVVVDHPYYYYDYDPDPD

Radius of gyration: 16.04 Å; chains: 1; bounding box: 40×41×41 Å